Protein AF-K9T051-F1 (afdb_monomer_lite)

Radius of gyration: 13.47 Å; chains: 1; bounding box: 26×26×37 Å

Secondary structure (DSSP, 8-state):
----------TTT-TTHHHHHHHHHHHHHS-SS--BTTB--EEEEEEEETTEEEEEEEESS-TTTSS-EEEEEEEE--

Foldseek 3Di:
DPPQPQDDDPCVVPVCVVVVQLVVVCVVQVDQQQDDPNWGWDWPGWGDDPQWIWTKIWTQQGPVPRHIDMDIDIDGND

pLDDT: mean 83.98, std 16.59, range [31.23, 97.06]

Sequence (78 aa):
MNELKCFWVDPSEMPNLWEIIWNQLGILEGDTECLNNNEVWQYMGSKIEGSDYVHTFRHRCHPRTKATEYRHIKMAIG

Structure (mmCIF, N/CA/C/O backbone):
data_AF-K9T051-F1
#
_entry.id   AF-K9T051-F1
#
loop_
_atom_site.group_PDB
_atom_site.id
_atom_site.type_symbol
_atom_site.label_atom_id
_atom_site.label_alt_id
_atom_site.label_comp_id
_atom_site.label_asym_id
_atom_site.label_entity_id
_atom_site.label_seq_id
_atom_site.pdbx_PDB_ins_code
_atom_site.Cartn_x
_atom_site.Cartn_y
_atom_site.Cartn_z
_atom_site.occupancy
_atom_site.B_iso_or_equiv
_atom_site.auth_seq_id
_atom_site.auth_comp_id
_atom_site.auth_asym_id
_atom_site.auth_atom_id
_atom_site.pdbx_PDB_model_num
ATOM 1 N N . MET A 1 1 ? -9.499 -2.799 -23.731 1.00 31.23 1 MET A N 1
ATOM 2 C CA . MET A 1 1 ? -9.696 -3.595 -22.502 1.00 31.23 1 MET A CA 1
ATOM 3 C C . MET A 1 1 ? -8.317 -3.859 -21.942 1.00 31.23 1 MET A C 1
ATOM 5 O O . MET A 1 1 ? -7.574 -4.590 -22.577 1.00 31.23 1 MET A O 1
ATOM 9 N N . ASN A 1 2 ? -7.935 -3.198 -20.850 1.00 39.44 2 ASN A N 1
ATOM 10 C CA . ASN A 1 2 ? -6.653 -3.483 -20.210 1.00 39.44 2 ASN A CA 1
ATOM 11 C C . ASN A 1 2 ? -6.843 -4.738 -19.366 1.00 39.44 2 ASN A C 1
ATOM 13 O O . ASN A 1 2 ? -7.504 -4.692 -18.330 1.00 39.44 2 ASN A O 1
ATOM 17 N N . GLU A 1 3 ? -6.332 -5.863 -19.860 1.00 37.44 3 GLU A N 1
ATOM 18 C CA . GLU A 1 3 ? -6.185 -7.079 -19.072 1.00 37.44 3 GLU A CA 1
ATOM 19 C C . GLU A 1 3 ? -5.365 -6.739 -17.826 1.00 37.44 3 GLU A C 1
ATOM 21 O O . GLU A 1 3 ? -4.170 -6.451 -17.906 1.00 37.44 3 GLU A O 1
ATOM 26 N N . LEU A 1 4 ? -6.014 -6.752 -16.662 1.00 38.78 4 LEU A N 1
ATOM 27 C CA . LEU A 1 4 ? -5.333 -6.812 -15.376 1.00 38.78 4 LEU A CA 1
ATOM 28 C C . LEU A 1 4 ? -4.693 -8.200 -15.284 1.00 38.78 4 LEU A C 1
ATOM 30 O O . LEU A 1 4 ? -5.252 -9.124 -14.700 1.00 38.78 4 LEU A O 1
ATOM 34 N N . LYS A 1 5 ? -3.543 -8.377 -15.935 1.00 44.84 5 LYS A N 1
ATOM 35 C CA . LYS A 1 5 ? -2.699 -9.542 -15.701 1.00 44.84 5 LYS A CA 1
ATOM 36 C C . LYS A 1 5 ? -2.163 -9.406 -14.280 1.00 44.84 5 LYS A C 1
ATOM 38 O O . LYS A 1 5 ? -1.352 -8.530 -13.993 1.00 44.84 5 LYS A O 1
ATOM 43 N N . CYS A 1 6 ? -2.670 -10.241 -13.379 1.00 44.00 6 CYS A N 1
ATOM 44 C CA . CYS A 1 6 ? -2.079 -10.444 -12.065 1.00 44.00 6 CYS A CA 1
ATOM 45 C C . CYS A 1 6 ? -0.712 -11.100 -12.274 1.00 44.00 6 CYS A C 1
ATOM 47 O O . CYS A 1 6 ? -0.613 -12.320 -12.392 1.00 44.00 6 CYS A O 1
ATOM 49 N N . PHE A 1 7 ? 0.330 -10.282 -12.395 1.00 53.34 7 PHE A N 1
ATOM 50 C CA . PHE A 1 7 ? 1.700 -10.762 -12.454 1.00 53.34 7 PHE A CA 1
ATOM 51 C C . PHE A 1 7 ? 2.156 -11.052 -11.028 1.00 53.34 7 PHE A C 1
ATOM 53 O O . PHE A 1 7 ? 2.315 -10.147 -10.209 1.00 53.34 7 PHE A O 1
ATOM 60 N N . TRP A 1 8 ? 2.324 -12.332 -10.724 1.00 55.12 8 TRP A N 1
ATOM 61 C CA . TRP A 1 8 ? 3.164 -12.740 -9.613 1.00 55.12 8 TRP A CA 1
ATOM 62 C C . TRP A 1 8 ? 4.602 -12.524 -10.082 1.00 55.12 8 TRP A C 1
ATOM 64 O O . TRP A 1 8 ? 5.013 -13.149 -11.055 1.00 55.12 8 TRP A O 1
ATOM 74 N N . VAL A 1 9 ? 5.330 -11.593 -9.460 1.00 60.78 9 VAL A N 1
ATOM 75 C CA . VAL A 1 9 ? 6.780 -11.497 -9.670 1.00 60.78 9 VAL A CA 1
ATOM 76 C C . VAL A 1 9 ? 7.382 -12.787 -9.123 1.00 60.78 9 VAL A C 1
ATOM 78 O O . VAL A 1 9 ? 7.088 -13.152 -7.980 1.00 60.78 9 VAL A O 1
ATOM 81 N N . ASP A 1 10 ? 8.154 -13.500 -9.941 1.00 62.81 10 ASP A N 1
ATOM 82 C CA . ASP A 1 10 ? 8.779 -14.745 -9.511 1.00 62.81 10 ASP A CA 1
ATOM 83 C C . ASP A 1 10 ? 9.753 -14.436 -8.353 1.00 62.81 10 ASP A C 1
ATOM 85 O O . ASP A 1 10 ? 10.632 -13.579 -8.500 1.00 62.81 10 ASP A O 1
ATOM 89 N N . PRO A 1 11 ? 9.622 -15.090 -7.183 1.00 63.94 11 PRO A N 1
ATOM 90 C CA . PRO A 1 11 ? 10.516 -14.852 -6.052 1.00 63.94 11 PRO A CA 1
ATOM 91 C C . PRO A 1 11 ? 11.998 -15.096 -6.373 1.00 63.94 11 PRO A C 1
ATOM 93 O O . PRO A 1 11 ? 12.858 -14.549 -5.692 1.00 63.94 11 PRO A O 1
ATOM 96 N N . SER A 1 12 ? 12.318 -15.900 -7.392 1.00 67.12 12 SER A N 1
ATOM 97 C CA . SER A 1 12 ? 13.695 -16.105 -7.855 1.00 67.12 12 SER A CA 1
ATOM 98 C C . SER A 1 12 ? 14.258 -14.913 -8.637 1.00 67.12 12 SER A C 1
ATOM 100 O O . SER A 1 12 ? 15.473 -14.722 -8.635 1.00 67.12 12 SER A O 1
ATOM 102 N N . GLU A 1 13 ? 13.406 -14.081 -9.246 1.00 65.19 13 GLU A N 1
ATOM 103 C CA . GLU A 1 13 ? 13.824 -12.868 -9.963 1.00 65.19 13 GLU A CA 1
ATOM 104 C C . GLU A 1 13 ? 14.036 -11.692 -9.003 1.00 65.19 13 GLU A C 1
ATOM 106 O O . GLU A 1 13 ? 14.957 -10.895 -9.183 1.00 65.19 13 GLU A O 1
ATOM 111 N N . MET A 1 14 ? 13.219 -11.596 -7.947 1.00 69.81 14 MET A N 1
ATOM 112 C CA . MET A 1 14 ? 13.357 -10.574 -6.903 1.00 69.81 14 MET A CA 1
ATOM 113 C C . MET A 1 14 ? 13.121 -11.153 -5.497 1.00 69.81 14 MET A C 1
ATOM 115 O O . MET A 1 14 ? 12.057 -10.939 -4.908 1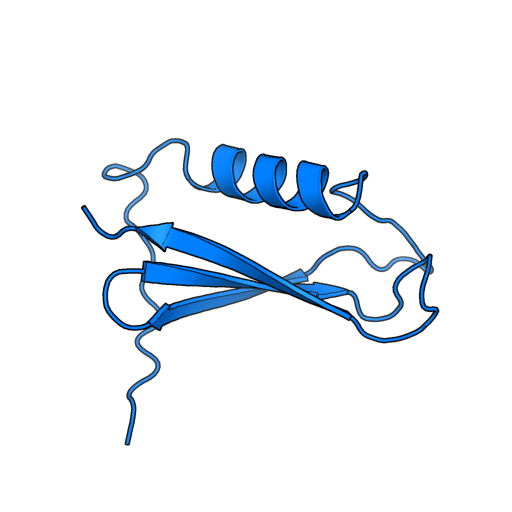.00 69.81 14 MET A O 1
ATOM 119 N N . PRO A 1 15 ? 14.123 -11.827 -4.902 1.00 74.88 15 PRO A N 1
ATOM 120 C CA . PRO A 1 15 ? 13.970 -12.512 -3.613 1.00 74.88 15 PRO A CA 1
ATOM 121 C C . PRO A 1 15 ? 13.607 -11.582 -2.448 1.00 74.88 15 PRO A C 1
ATOM 123 O O . PRO A 1 15 ? 12.927 -12.007 -1.518 1.00 74.88 15 PRO A O 1
ATOM 126 N N . ASN A 1 16 ? 13.976 -10.299 -2.530 1.00 83.69 16 ASN A N 1
ATOM 127 C CA . ASN A 1 16 ? 13.736 -9.314 -1.467 1.00 83.69 16 ASN A CA 1
ATOM 128 C C . ASN A 1 16 ? 12.607 -8.327 -1.808 1.00 83.69 16 ASN A C 1
ATOM 130 O O . ASN A 1 16 ? 12.496 -7.274 -1.181 1.00 83.69 16 ASN A O 1
ATOM 134 N N . LEU A 1 17 ? 11.772 -8.638 -2.808 1.00 84.81 17 LEU A N 1
ATOM 135 C CA . LEU A 1 17 ? 10.707 -7.749 -3.282 1.00 84.81 17 LEU A CA 1
ATOM 136 C C . LEU A 1 17 ? 9.831 -7.236 -2.133 1.00 84.81 17 LEU A C 1
ATOM 138 O O . LEU A 1 17 ? 9.618 -6.035 -1.986 1.00 84.81 17 LEU A O 1
ATOM 142 N N . TRP A 1 18 ? 9.347 -8.149 -1.295 1.00 86.75 18 TRP A N 1
ATOM 143 C CA . TRP A 1 18 ? 8.438 -7.798 -0.211 1.00 86.75 18 TRP A CA 1
ATOM 144 C C . TRP A 1 18 ? 9.104 -6.958 0.872 1.00 86.75 18 TRP A C 1
ATOM 146 O O . TRP A 1 18 ? 8.484 -6.018 1.356 1.00 86.75 18 TRP A O 1
ATOM 156 N N . GLU A 1 19 ? 10.363 -7.229 1.211 1.00 90.12 19 GLU A N 1
ATOM 157 C CA . GLU A 1 19 ? 11.113 -6.394 2.155 1.00 90.12 19 GLU A CA 1
ATOM 158 C C . GLU A 1 19 ? 11.271 -4.965 1.627 1.00 90.12 19 GLU A C 1
ATOM 160 O O . GLU A 1 19 ? 11.062 -4.004 2.367 1.00 90.12 19 GLU A O 1
ATOM 165 N N . ILE A 1 20 ? 11.565 -4.812 0.331 1.00 90.00 20 ILE A N 1
ATOM 166 C CA . ILE A 1 20 ? 11.666 -3.503 -0.323 1.00 90.00 20 ILE A CA 1
ATOM 167 C C . ILE A 1 20 ? 10.318 -2.778 -0.273 1.00 90.00 20 ILE A C 1
ATOM 169 O O . ILE A 1 20 ? 10.267 -1.611 0.116 1.00 90.00 20 ILE A O 1
ATOM 173 N N . ILE A 1 21 ? 9.227 -3.459 -0.632 1.00 91.62 21 ILE A N 1
ATOM 174 C CA . ILE A 1 21 ? 7.885 -2.866 -0.648 1.00 91.62 21 ILE A CA 1
ATOM 175 C C . ILE A 1 21 ? 7.456 -2.434 0.757 1.00 91.62 21 ILE A C 1
ATOM 177 O O . ILE A 1 21 ? 6.991 -1.306 0.931 1.00 91.62 21 ILE A O 1
ATOM 181 N N . TRP A 1 22 ? 7.626 -3.299 1.761 1.00 90.94 22 TRP A N 1
ATOM 182 C CA . TRP A 1 22 ? 7.279 -2.973 3.143 1.00 90.94 22 TRP A CA 1
ATOM 183 C C . TRP A 1 22 ? 8.123 -1.819 3.673 1.00 90.94 22 TRP A C 1
ATOM 185 O O . TRP A 1 22 ? 7.576 -0.905 4.281 1.00 90.94 22 TRP A O 1
ATOM 195 N N . ASN A 1 23 ? 9.424 -1.792 3.379 1.00 92.44 23 ASN A N 1
ATOM 196 C CA . ASN A 1 23 ? 10.278 -0.675 3.766 1.00 92.44 23 ASN A CA 1
ATOM 197 C C . ASN A 1 23 ? 9.810 0.644 3.124 1.00 92.44 23 ASN A C 1
ATOM 199 O O . ASN A 1 23 ? 9.663 1.648 3.816 1.00 92.44 23 ASN A O 1
ATOM 203 N N . GLN A 1 24 ? 9.481 0.645 1.827 1.00 93.56 24 GLN A N 1
ATOM 204 C CA . GLN A 1 24 ? 8.944 1.842 1.169 1.00 93.56 24 GLN A CA 1
ATOM 205 C C . GLN A 1 24 ? 7.611 2.295 1.778 1.00 93.56 24 GLN A C 1
ATOM 207 O O . GLN A 1 24 ? 7.412 3.492 1.984 1.00 93.56 24 GLN A O 1
ATOM 212 N N . LEU A 1 25 ? 6.715 1.365 2.117 1.00 92.88 25 LEU A N 1
ATOM 213 C CA . LEU A 1 25 ? 5.473 1.701 2.812 1.00 92.88 25 LEU A CA 1
ATOM 214 C C . LEU A 1 25 ? 5.749 2.310 4.197 1.00 92.88 25 LEU A C 1
ATOM 216 O O . LEU A 1 25 ? 5.132 3.310 4.562 1.00 92.88 25 LEU A O 1
ATOM 220 N N . GLY A 1 26 ? 6.718 1.759 4.929 1.00 93.19 26 GLY A N 1
ATOM 221 C CA . GLY A 1 26 ? 7.164 2.272 6.223 1.00 93.19 26 GLY A CA 1
ATOM 222 C C . GLY A 1 26 ? 7.761 3.673 6.133 1.00 93.19 26 GLY A C 1
ATOM 223 O O . GLY A 1 26 ? 7.482 4.509 6.983 1.00 93.19 26 GLY A O 1
ATOM 224 N N . ILE A 1 27 ? 8.507 3.980 5.071 1.00 92.94 27 ILE A N 1
ATOM 225 C CA . ILE A 1 27 ? 9.021 5.335 4.816 1.00 92.94 27 ILE A CA 1
ATOM 226 C C . ILE A 1 27 ? 7.873 6.331 4.580 1.00 92.94 27 ILE A C 1
ATOM 228 O O . ILE A 1 27 ? 7.956 7.475 5.023 1.00 92.94 27 ILE A O 1
ATOM 232 N N . LEU A 1 28 ? 6.802 5.916 3.895 1.00 90.56 28 LEU A N 1
ATOM 233 C CA . LEU A 1 28 ? 5.670 6.791 3.567 1.00 90.56 28 LEU A CA 1
ATOM 234 C C . LEU A 1 28 ? 4.732 7.048 4.754 1.00 90.56 28 LEU A C 1
ATOM 236 O O . LEU A 1 28 ? 4.235 8.165 4.897 1.00 90.56 28 LEU A O 1
ATOM 240 N N . GLU A 1 29 ? 4.467 6.035 5.581 1.00 92.38 29 GLU A N 1
ATOM 241 C CA . GLU A 1 29 ? 3.490 6.131 6.678 1.00 92.38 29 GLU A CA 1
ATOM 242 C C . GLU A 1 29 ? 4.104 6.164 8.080 1.00 92.38 29 GLU A C 1
ATOM 244 O O . GLU A 1 29 ? 3.409 6.485 9.043 1.00 92.38 29 GLU A O 1
ATOM 249 N N . GLY A 1 30 ? 5.392 5.859 8.220 1.00 88.44 30 GLY A N 1
ATOM 250 C CA . GLY A 1 30 ? 6.096 5.750 9.501 1.00 88.44 30 GLY A CA 1
ATOM 251 C C . GLY A 1 30 ? 5.873 4.421 10.230 1.00 88.44 30 GLY A C 1
ATOM 252 O O . GLY A 1 30 ? 6.721 4.024 11.024 1.00 88.44 30 GLY A O 1
ATOM 253 N N . ASP A 1 31 ? 4.777 3.716 9.939 1.00 88.25 31 ASP A N 1
ATOM 254 C CA . ASP A 1 31 ? 4.457 2.392 10.473 1.00 88.25 31 ASP A CA 1
ATOM 255 C C . ASP A 1 31 ? 3.847 1.502 9.378 1.00 88.25 31 ASP A C 1
ATOM 257 O O . ASP A 1 31 ? 2.889 1.880 8.698 1.00 88.25 31 ASP A O 1
ATOM 261 N N . THR A 1 32 ? 4.428 0.314 9.207 1.00 87.69 32 THR A N 1
ATOM 262 C CA . THR A 1 32 ? 4.003 -0.669 8.201 1.00 87.69 32 THR A CA 1
ATOM 263 C C . THR A 1 32 ? 2.817 -1.506 8.655 1.00 87.69 32 THR A C 1
ATOM 265 O O . THR A 1 32 ? 2.017 -1.905 7.810 1.00 87.69 32 THR A O 1
ATOM 268 N N . GLU A 1 33 ? 2.666 -1.750 9.959 1.00 89.88 33 GLU A N 1
ATOM 269 C CA . GLU A 1 33 ? 1.503 -2.457 10.494 1.00 89.88 33 GLU A CA 1
ATOM 270 C C . GLU A 1 33 ? 0.288 -1.523 10.469 1.00 89.88 33 GLU A C 1
ATOM 272 O O . GLU A 1 33 ? -0.784 -1.899 9.991 1.00 89.88 33 GLU A O 1
ATOM 277 N N . CYS A 1 34 ? 0.492 -0.266 10.878 1.00 93.12 34 CYS A N 1
ATOM 278 C CA . CYS A 1 34 ? -0.499 0.808 10.845 1.00 93.12 34 CYS A CA 1
ATOM 279 C C . CYS A 1 34 ? -1.813 0.415 11.545 1.00 93.12 34 CYS A C 1
ATOM 281 O O . CYS A 1 34 ? -2.901 0.772 11.098 1.00 93.12 34 CYS A O 1
ATOM 283 N N . LEU A 1 35 ? -1.718 -0.338 12.645 1.00 94.94 35 LEU A N 1
ATOM 284 C CA . LEU A 1 35 ? -2.871 -0.946 13.302 1.00 94.94 35 LEU A CA 1
ATOM 285 C C . LEU A 1 35 ? -3.893 0.106 13.766 1.00 94.94 35 LEU A C 1
ATOM 287 O O . LEU A 1 35 ? -3.597 0.973 14.591 1.00 94.94 35 LEU A O 1
ATOM 291 N N . ASN A 1 36 ? -5.138 -0.010 13.301 1.00 95.19 36 ASN A N 1
ATOM 292 C CA . ASN A 1 36 ? -6.251 0.800 13.792 1.00 95.19 36 ASN A CA 1
ATOM 293 C C . ASN A 1 36 ? -7.589 0.068 13.640 1.00 95.19 36 ASN A C 1
ATOM 295 O O . ASN A 1 36 ? -7.936 -0.369 12.548 1.00 95.19 36 ASN A O 1
ATOM 299 N N . ASN A 1 37 ? -8.384 -0.023 14.713 1.00 93.19 37 ASN A N 1
ATOM 300 C CA . ASN A 1 37 ? -9.679 -0.727 14.720 1.00 93.19 37 ASN A CA 1
ATOM 301 C C . ASN A 1 37 ? -9.609 -2.177 14.192 1.00 93.19 37 ASN A C 1
ATOM 303 O O . ASN A 1 37 ? -1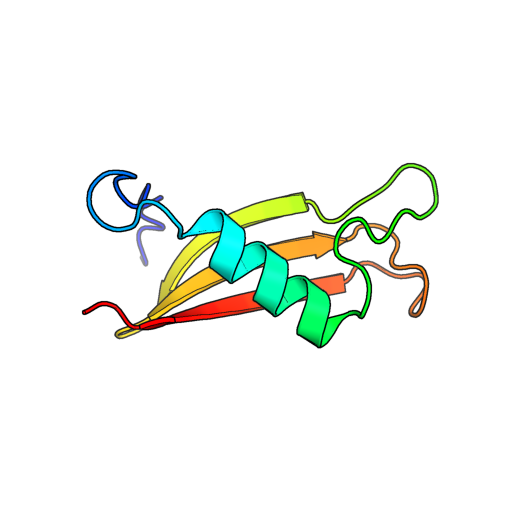0.493 -2.607 13.455 1.00 93.19 37 ASN A O 1
ATOM 307 N N . ASN A 1 38 ? -8.564 -2.928 14.562 1.00 92.75 38 ASN A N 1
ATOM 308 C CA . ASN A 1 38 ? -8.275 -4.278 14.049 1.00 92.75 38 ASN A CA 1
ATOM 309 C C . ASN A 1 38 ? -8.075 -4.350 12.521 1.00 92.75 38 ASN A C 1
ATOM 311 O O . ASN A 1 38 ? -8.173 -5.424 11.931 1.00 92.75 38 ASN A O 1
ATOM 315 N N . GLU A 1 39 ? -7.785 -3.219 11.880 1.00 93.00 39 GLU A N 1
ATOM 316 C CA . GLU A 1 39 ? -7.380 -3.134 10.482 1.00 93.00 39 GLU A CA 1
ATOM 317 C C . GLU A 1 39 ? -5.898 -2.783 10.383 1.00 93.00 39 GLU A C 1
ATOM 319 O O . GLU A 1 39 ? -5.361 -2.078 11.236 1.00 93.00 39 GLU A O 1
ATOM 324 N N . VAL A 1 40 ? -5.278 -3.272 9.314 1.00 95.88 40 VAL A N 1
ATOM 325 C CA . VAL A 1 40 ? -3.892 -3.003 8.915 1.00 95.88 40 VAL A CA 1
ATOM 326 C C . VAL A 1 40 ? -3.861 -2.732 7.410 1.00 95.88 40 VAL A C 1
ATOM 328 O O . VAL A 1 40 ? -4.890 -2.830 6.725 1.00 95.88 40 VAL A O 1
ATOM 331 N N . TRP A 1 41 ? -2.688 -2.422 6.858 1.00 95.69 41 TRP A N 1
ATOM 332 C CA . TRP A 1 41 ? -2.519 -2.356 5.407 1.00 95.69 41 TRP A CA 1
ATOM 333 C C . TRP A 1 41 ? -2.814 -3.705 4.741 1.00 95.69 41 TRP A C 1
ATOM 335 O O . TRP A 1 41 ? -2.261 -4.744 5.089 1.00 95.69 41 TRP A O 1
ATOM 345 N N . GLN A 1 42 ? -3.685 -3.676 3.737 1.00 94.69 42 GLN A N 1
ATOM 346 C CA . GLN A 1 42 ? -4.086 -4.834 2.947 1.00 94.69 42 GLN A CA 1
ATOM 347 C C . GLN A 1 42 ? -3.503 -4.710 1.548 1.00 94.69 42 GLN A C 1
ATOM 349 O O . GLN A 1 42 ? -3.737 -3.715 0.859 1.00 94.69 42 GLN A O 1
ATOM 354 N N . TYR A 1 43 ? -2.764 -5.723 1.113 1.00 93.69 43 TYR A N 1
ATOM 355 C CA . TYR A 1 43 ? -2.269 -5.779 -0.253 1.00 93.69 43 TYR A CA 1
ATOM 356 C C . TYR A 1 43 ? -3.418 -6.090 -1.220 1.00 93.69 43 TYR A C 1
ATOM 358 O O . TYR A 1 43 ? -4.117 -7.091 -1.079 1.00 93.69 43 TYR A O 1
ATOM 366 N N . MET A 1 44 ? -3.614 -5.211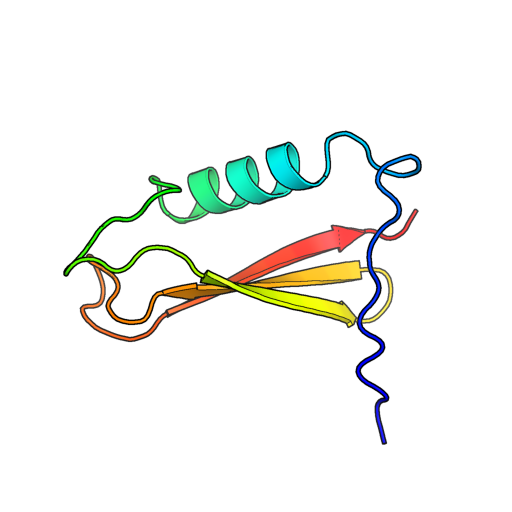 -2.200 1.00 95.12 44 MET A N 1
ATOM 367 C CA . MET A 1 44 ? -4.721 -5.274 -3.159 1.00 95.12 44 MET A CA 1
ATOM 368 C C . MET A 1 44 ? -4.312 -5.866 -4.510 1.00 95.12 44 MET A C 1
ATOM 370 O O . MET A 1 44 ? -5.172 -6.102 -5.355 1.00 95.12 44 MET A O 1
ATOM 374 N N . GLY A 1 45 ? -3.016 -6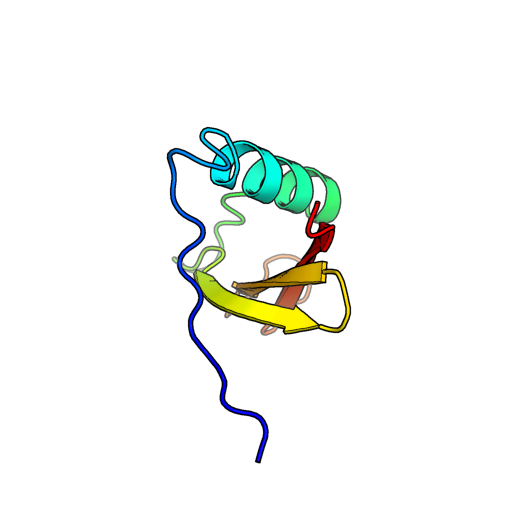.095 -4.721 1.00 89.19 45 GLY A N 1
ATOM 375 C CA . GLY A 1 45 ? -2.469 -6.613 -5.967 1.00 89.19 45 GLY A CA 1
ATOM 376 C C . GLY A 1 45 ? -1.471 -5.666 -6.623 1.00 89.19 45 GLY A C 1
ATOM 377 O O . GLY A 1 45 ? -1.185 -4.568 -6.138 1.00 89.19 45 GLY A O 1
ATOM 378 N N . SER A 1 46 ? -0.949 -6.130 -7.753 1.00 88.94 46 SER A N 1
ATOM 379 C CA . SER A 1 46 ? -0.005 -5.400 -8.593 1.00 88.94 46 SER A CA 1
ATOM 380 C C . SER A 1 46 ? -0.537 -5.255 -10.000 1.00 88.94 46 SER A C 1
ATOM 382 O O . SER A 1 46 ? -1.263 -6.117 -10.494 1.00 88.94 46 SER A O 1
ATOM 384 N N . LYS A 1 47 ? -0.124 -4.179 -10.658 1.00 88.75 47 LYS A N 1
ATOM 385 C CA . LYS A 1 47 ? -0.328 -3.969 -12.090 1.00 88.75 47 LYS A CA 1
ATOM 386 C C . LYS A 1 47 ? 0.933 -3.390 -12.709 1.00 88.75 47 LYS A C 1
ATOM 388 O O . LYS A 1 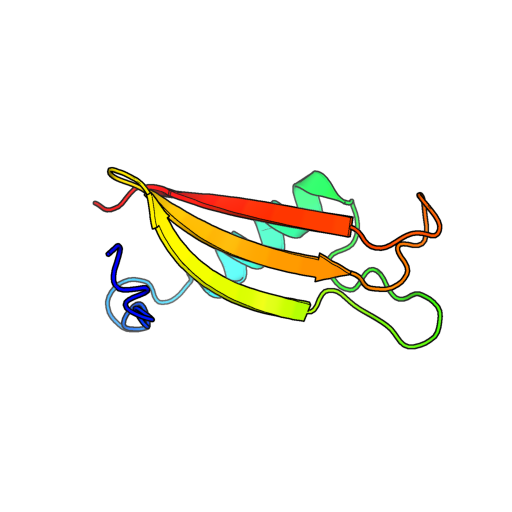47 ? 1.717 -2.751 -12.015 1.00 88.75 47 LYS A O 1
ATOM 393 N N . ILE A 1 48 ? 1.095 -3.593 -14.008 1.00 88.62 48 ILE A N 1
ATOM 394 C CA . ILE A 1 48 ? 2.136 -2.923 -14.784 1.00 88.62 48 ILE A CA 1
ATOM 395 C C . ILE A 1 48 ? 1.572 -1.595 -15.290 1.00 88.62 48 ILE A C 1
ATOM 397 O O . ILE A 1 48 ? 0.507 -1.567 -15.910 1.00 88.62 48 ILE A O 1
ATOM 401 N N . GLU A 1 49 ? 2.281 -0.502 -15.033 1.00 88.31 49 GLU A N 1
ATOM 402 C CA . GLU A 1 49 ? 2.005 0.813 -15.607 1.00 88.31 49 GLU A CA 1
ATOM 403 C C . GLU A 1 49 ? 3.253 1.319 -16.332 1.00 88.31 49 GLU A C 1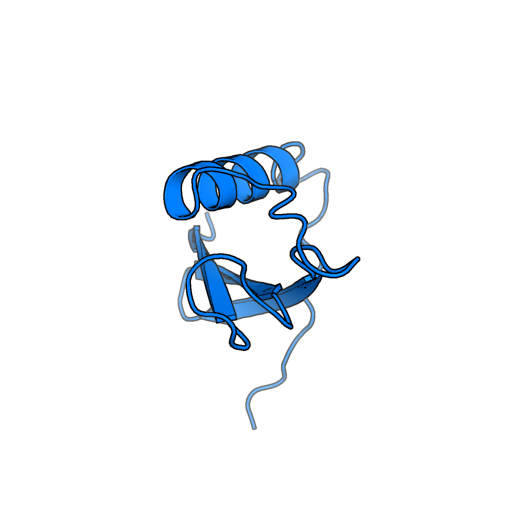
ATOM 405 O O . GLU A 1 49 ? 4.212 1.768 -15.712 1.00 88.31 49 GLU A O 1
ATOM 410 N N . GLY A 1 50 ? 3.250 1.242 -17.666 1.00 87.38 50 GLY A N 1
ATOM 411 C CA . GLY A 1 50 ? 4.431 1.579 -18.461 1.00 87.38 50 GLY A CA 1
ATOM 412 C C . GLY A 1 50 ? 5.577 0.609 -18.174 1.00 87.38 50 GLY A C 1
ATOM 413 O O . GLY A 1 50 ? 5.436 -0.586 -18.424 1.00 87.38 50 GLY A O 1
ATOM 414 N N . SER A 1 51 ? 6.681 1.135 -17.644 1.00 87.69 51 SER A N 1
ATOM 415 C CA . SER A 1 51 ? 7.869 0.365 -17.254 1.00 87.69 51 SER A CA 1
ATOM 416 C C . SER A 1 51 ? 7.948 0.103 -15.746 1.00 87.69 51 SER A C 1
ATOM 418 O O . SER A 1 51 ? 9.019 -0.246 -15.267 1.00 87.69 51 SER A O 1
ATOM 420 N N . ASP A 1 52 ? 6.851 0.270 -14.998 1.00 86.31 52 ASP A N 1
ATOM 421 C CA . ASP A 1 52 ? 6.819 0.065 -13.547 1.00 86.31 52 ASP A CA 1
ATOM 422 C C . ASP A 1 52 ? 5.826 -1.036 -13.140 1.00 86.31 52 ASP A C 1
ATOM 424 O O . ASP A 1 52 ? 4.695 -1.089 -13.630 1.00 86.31 52 ASP A O 1
ATOM 428 N N . TYR A 1 53 ? 6.199 -1.853 -12.156 1.00 87.50 53 TYR A N 1
ATOM 429 C CA . TYR A 1 53 ? 5.264 -2.561 -11.287 1.00 87.50 53 TYR A CA 1
ATOM 430 C C . TYR A 1 53 ? 4.704 -1.597 -10.239 1.00 87.50 53 TYR A C 1
ATOM 432 O O . TYR A 1 53 ? 5.446 -0.939 -9.513 1.00 87.50 53 TYR A O 1
ATOM 440 N N . VAL A 1 54 ? 3.378 -1.528 -10.137 1.00 91.88 54 VAL A N 1
ATOM 441 C CA . VAL A 1 54 ? 2.664 -0.700 -9.162 1.00 91.88 54 VAL A CA 1
ATOM 442 C C . VAL A 1 54 ? 1.929 -1.600 -8.177 1.00 91.88 54 VAL A C 1
ATOM 444 O O . VAL A 1 54 ? 0.879 -2.164 -8.496 1.00 91.88 54 VAL A O 1
ATOM 447 N N . HIS A 1 55 ? 2.470 -1.708 -6.965 1.00 92.31 55 HIS A N 1
ATOM 448 C CA . HIS A 1 55 ? 1.899 -2.462 -5.851 1.00 92.31 55 HIS A CA 1
ATOM 449 C C . HIS A 1 55 ? 0.916 -1.581 -5.080 1.00 92.31 55 HIS A C 1
ATOM 451 O O . HIS A 1 55 ? 1.278 -0.505 -4.602 1.00 92.31 55 HIS A O 1
ATOM 457 N N . THR A 1 56 ? -0.334 -2.026 -4.956 1.00 94.81 56 THR A N 1
ATOM 458 C CA . THR A 1 56 ? -1.397 -1.245 -4.311 1.00 94.81 56 THR A CA 1
ATOM 459 C C . THR A 1 56 ? -1.709 -1.790 -2.925 1.00 94.81 56 THR A C 1
ATOM 461 O O . THR A 1 56 ? -2.001 -2.975 -2.767 1.00 94.81 56 THR A O 1
ATOM 464 N N . PHE A 1 57 ? -1.724 -0.906 -1.933 1.00 96.19 57 PHE A N 1
ATOM 465 C CA . PHE A 1 57 ? -2.146 -1.186 -0.567 1.00 96.19 57 PHE A CA 1
ATOM 466 C C . PHE A 1 57 ? -3.370 -0.353 -0.214 1.00 96.19 57 PHE A C 1
ATOM 468 O O . PHE A 1 57 ? -3.491 0.798 -0.636 1.00 96.19 57 PHE A O 1
ATOM 475 N N . ARG A 1 58 ? -4.263 -0.929 0.588 1.00 97.06 58 ARG A N 1
ATOM 476 C CA . ARG A 1 58 ? -5.443 -0.257 1.132 1.00 97.06 58 ARG A CA 1
ATOM 477 C C . ARG A 1 58 ? -5.457 -0.363 2.647 1.00 97.06 58 ARG A C 1
ATOM 479 O O . ARG A 1 58 ? -5.342 -1.462 3.176 1.00 97.06 58 ARG A O 1
ATOM 486 N N . HIS A 1 59 ? -5.718 0.744 3.329 1.00 96.94 59 HIS A N 1
ATOM 487 C CA . HIS A 1 59 ? -6.081 0.749 4.741 1.00 96.94 59 HIS A CA 1
ATOM 488 C C . HIS A 1 59 ? -7.546 1.160 4.867 1.00 96.94 59 HIS A C 1
ATOM 490 O O . HIS A 1 59 ? -7.914 2.241 4.416 1.00 96.94 59 HIS A O 1
ATOM 496 N N . ARG A 1 60 ? -8.414 0.327 5.455 1.00 96.56 60 ARG A N 1
ATOM 497 C CA . ARG A 1 60 ? -9.865 0.616 5.503 1.00 96.56 60 ARG A CA 1
ATOM 498 C C . ARG A 1 60 ? -10.225 1.772 6.439 1.00 96.56 60 ARG A C 1
ATOM 500 O O . ARG A 1 60 ? -11.145 2.528 6.135 1.00 96.56 60 ARG A O 1
ATOM 507 N N . CYS A 1 61 ? -9.493 1.922 7.541 1.00 95.56 61 CYS A N 1
ATOM 508 C CA . CYS A 1 61 ? -9.719 2.964 8.543 1.00 95.56 61 CYS A CA 1
ATOM 509 C C . CYS A 1 61 ? -8.381 3.536 9.025 1.00 95.56 61 CYS A C 1
ATOM 511 O O . CYS A 1 61 ? -7.870 3.122 10.055 1.00 95.56 61 CYS A O 1
ATOM 513 N N . HIS A 1 62 ? -7.738 4.396 8.240 1.00 94.88 62 HIS A N 1
ATOM 514 C CA . HIS A 1 62 ? -6.379 4.861 8.526 1.00 94.88 62 HIS A CA 1
ATOM 515 C C . HIS A 1 62 ? -6.321 5.715 9.810 1.00 94.88 62 HIS A C 1
ATOM 517 O O . HIS A 1 62 ? -7.157 6.610 9.977 1.00 94.88 62 HIS A O 1
ATOM 523 N N . PRO A 1 63 ? -5.352 5.508 10.724 1.00 93.62 63 PRO A N 1
ATOM 524 C CA . PRO A 1 63 ? -5.339 6.165 12.034 1.00 93.62 63 PRO A CA 1
ATOM 525 C C . PRO A 1 63 ? -5.253 7.693 11.953 1.00 93.62 63 PRO A C 1
ATOM 527 O O . PRO A 1 63 ? -5.829 8.373 12.805 1.00 93.62 63 PRO A O 1
ATOM 530 N N . ARG A 1 64 ? -4.584 8.236 10.926 1.00 92.88 64 ARG A N 1
ATOM 531 C CA . ARG A 1 64 ? -4.400 9.684 10.732 1.00 92.88 64 ARG A CA 1
ATOM 532 C C . ARG A 1 64 ? -5.588 10.363 10.051 1.00 92.88 64 ARG A C 1
ATOM 534 O O . ARG A 1 64 ? -5.988 11.439 10.476 1.00 92.88 64 ARG A O 1
ATOM 541 N N . THR A 1 65 ? -6.145 9.753 9.006 1.00 92.88 65 THR A N 1
ATOM 542 C CA . THR A 1 65 ? -7.205 10.380 8.190 1.00 92.88 65 THR A CA 1
ATOM 543 C C . THR A 1 65 ? -8.605 9.933 8.598 1.00 92.88 65 THR A C 1
ATOM 545 O O . THR A 1 65 ? -9.584 10.547 8.191 1.00 92.88 65 THR A O 1
ATOM 548 N N . LYS A 1 66 ? -8.707 8.883 9.426 1.00 92.94 66 LYS A N 1
ATOM 549 C CA . LYS A 1 66 ? -9.961 8.255 9.870 1.00 92.94 66 LYS A CA 1
ATOM 550 C C . LYS A 1 66 ? -10.846 7.774 8.712 1.00 92.94 66 LYS A C 1
ATOM 552 O O . LYS A 1 66 ? -12.037 7.545 8.899 1.00 92.94 66 LYS A O 1
ATOM 557 N N . ALA A 1 67 ? -10.255 7.579 7.534 1.00 94.44 67 ALA A N 1
ATOM 558 C CA . ALA A 1 67 ? -10.926 7.185 6.303 1.00 94.44 67 ALA A CA 1
ATOM 559 C C . ALA A 1 67 ? -10.173 6.040 5.609 1.00 94.44 67 ALA A C 1
ATOM 561 O O . ALA A 1 67 ? -9.122 5.592 6.076 1.00 94.44 67 ALA A O 1
ATOM 562 N N . THR A 1 68 ? -10.725 5.543 4.502 1.00 96.06 68 THR A N 1
ATOM 563 C CA . THR A 1 68 ? -10.021 4.581 3.653 1.00 96.06 68 THR A CA 1
ATOM 564 C C . THR A 1 68 ? -8.904 5.276 2.882 1.00 96.06 68 THR A C 1
ATOM 566 O O . THR A 1 68 ? -9.151 6.262 2.195 1.00 96.06 68 THR A O 1
ATOM 569 N N . GLU A 1 69 ? -7.697 4.725 2.953 1.00 96.88 69 GLU A N 1
ATOM 570 C CA . GLU A 1 69 ? -6.507 5.239 2.276 1.00 96.88 69 GLU A CA 1
ATOM 571 C C . GLU A 1 69 ? -5.929 4.208 1.315 1.00 96.88 69 GLU A C 1
ATOM 573 O O . GLU A 1 69 ? -6.020 3.000 1.548 1.00 96.88 69 GLU A O 1
ATOM 578 N N . TYR A 1 70 ? -5.282 4.707 0.262 1.00 96.06 70 TYR A N 1
ATOM 579 C CA . TYR A 1 70 ? -4.547 3.896 -0.698 1.00 96.06 70 TYR A CA 1
ATOM 580 C C . TYR A 1 70 ? -3.103 4.369 -0.803 1.00 96.06 70 TYR A C 1
ATOM 582 O O . TYR A 1 70 ? -2.832 5.575 -0.823 1.00 96.06 70 TYR A O 1
ATOM 590 N N . ARG A 1 71 ? -2.180 3.416 -0.914 1.00 96.00 71 ARG A N 1
ATOM 591 C CA . ARG A 1 71 ? -0.771 3.674 -1.216 1.00 96.00 71 ARG A CA 1
ATOM 592 C C . ARG A 1 71 ? -0.322 2.828 -2.388 1.00 96.00 71 ARG A C 1
ATOM 594 O O . ARG A 1 71 ? -0.744 1.685 -2.541 1.00 96.00 71 ARG A O 1
ATOM 601 N N . HIS A 1 72 ? 0.512 3.436 -3.220 1.00 94.62 72 HIS A N 1
ATOM 602 C CA . HIS A 1 72 ? 1.028 2.837 -4.438 1.00 94.62 72 HIS A CA 1
ATOM 603 C C . HIS A 1 72 ? 2.546 2.866 -4.361 1.00 94.62 72 HIS A C 1
ATOM 605 O O . HIS A 1 72 ? 3.142 3.941 -4.309 1.00 94.62 72 HIS A O 1
ATOM 611 N N . ILE A 1 73 ? 3.146 1.685 -4.337 1.00 93.62 73 ILE A N 1
ATOM 612 C CA . ILE A 1 73 ? 4.591 1.502 -4.317 1.00 93.62 73 ILE A CA 1
ATOM 613 C C . ILE A 1 73 ? 5.011 1.124 -5.735 1.00 93.62 73 ILE A C 1
ATOM 615 O O . ILE A 1 73 ? 4.511 0.138 -6.277 1.00 93.62 73 ILE A O 1
ATOM 619 N N . LYS A 1 74 ? 5.865 1.944 -6.356 1.00 91.81 74 LYS A N 1
ATOM 620 C CA . LYS A 1 74 ? 6.317 1.752 -7.739 1.00 91.81 74 LYS A CA 1
ATOM 621 C C . LYS A 1 74 ? 7.711 1.146 -7.771 1.00 91.81 74 LYS A C 1
ATOM 623 O O . LYS A 1 74 ? 8.592 1.589 -7.038 1.00 91.81 74 LYS A O 1
ATOM 628 N N . MET A 1 75 ? 7.914 0.183 -8.657 1.00 87.31 75 MET A N 1
ATOM 629 C CA . MET A 1 75 ? 9.203 -0.449 -8.900 1.00 87.31 75 MET A CA 1
ATOM 630 C C . MET A 1 75 ? 9.451 -0.586 -10.394 1.00 87.31 75 MET A C 1
ATOM 632 O O . MET A 1 75 ? 8.620 -1.151 -11.093 1.00 87.31 75 MET A O 1
ATOM 636 N N . ALA A 1 76 ? 10.596 -0.102 -10.872 1.00 83.25 76 ALA A N 1
ATOM 637 C CA . ALA A 1 76 ? 10.962 -0.224 -12.277 1.00 83.25 76 ALA A CA 1
ATOM 638 C C . ALA A 1 76 ? 11.123 -1.700 -12.678 1.00 83.25 76 ALA A C 1
ATOM 640 O O . ALA A 1 76 ? 11.709 -2.498 -11.944 1.00 83.25 76 ALA A O 1
ATOM 641 N N . ILE A 1 77 ? 10.609 -2.038 -13.855 1.00 71.50 77 ILE A N 1
ATOM 642 C CA . ILE A 1 77 ? 10.845 -3.304 -14.543 1.00 71.50 77 ILE A CA 1
ATOM 643 C C . ILE A 1 77 ? 12.226 -3.180 -15.194 1.00 71.50 77 ILE A C 1
ATOM 645 O O . ILE A 1 77 ? 12.442 -2.271 -15.998 1.00 71.50 77 ILE A O 1
ATOM 649 N N . GLY A 1 78 ? 13.163 -4.027 -14.761 1.00 61.50 78 GLY A N 1
ATOM 650 C CA . GLY A 1 78 ? 14.533 -4.076 -15.284 1.00 61.50 78 GLY A CA 1
ATOM 651 C C . GLY A 1 78 ? 14.621 -4.540 -16.730 1.00 61.50 78 GLY A C 1
ATOM 652 O O . GLY A 1 78 ? 13.684 -5.228 -17.195 1.00 61.50 78 GLY A O 1
#